Protein AF-W4L9F2-F1 (afdb_monomer)

Secondary structure (DSSP, 8-state):
--GGG--EEEEEEEEEEETTTTEEEEEEEEEEEETTEEEEEEEEEEEEE---HHHHHHHHHHTT--EEEEEETTBSS----TTSPEEEEEE-

Structure (mmCIF, N/CA/C/O backbone):
data_AF-W4L9F2-F1
#
_entry.id   AF-W4L9F2-F1
#
loop_
_atom_site.group_PDB
_atom_site.id
_atom_site.type_symbol
_atom_site.label_atom_id
_atom_site.label_alt_id
_atom_site.label_comp_id
_atom_site.label_asym_id
_atom_site.label_entity_id
_atom_site.label_seq_id
_atom_site.pdbx_PDB_ins_code
_atom_site.Cartn_x
_atom_site.Cartn_y
_atom_site.Cartn_z
_atom_site.occupancy
_atom_site.B_iso_or_equiv
_atom_site.auth_seq_id
_atom_site.auth_comp_id
_atom_site.auth_asym_id
_atom_site.auth_atom_id
_atom_site.pdbx_PDB_model_num
ATOM 1 N N . MET A 1 1 ? -17.432 9.057 8.429 1.00 53.25 1 MET A N 1
ATOM 2 C CA . MET A 1 1 ? -17.710 9.699 9.726 1.00 53.25 1 MET A CA 1
ATOM 3 C C . MET A 1 1 ? -16.826 10.926 9.839 1.00 53.25 1 MET A C 1
ATOM 5 O O . MET A 1 1 ? -15.683 10.835 9.403 1.00 53.25 1 MET A O 1
ATOM 9 N N . ARG A 1 2 ? -17.356 12.082 10.248 1.00 52.53 2 ARG A N 1
ATOM 10 C CA . ARG A 1 2 ? -16.598 13.348 10.243 1.00 52.53 2 ARG A CA 1
ATOM 11 C C . ARG A 1 2 ? -16.163 13.654 11.678 1.00 52.53 2 ARG A C 1
ATOM 13 O O . ARG A 1 2 ? -17.004 13.518 12.548 1.00 52.53 2 ARG A O 1
ATOM 20 N N . PRO A 1 3 ? -14.944 14.161 11.932 1.00 57.50 3 PRO A N 1
ATOM 21 C CA . PRO A 1 3 ? -14.447 14.452 13.289 1.00 57.50 3 PRO A CA 1
ATOM 22 C C . PRO A 1 3 ? -15.337 15.348 14.177 1.00 57.50 3 PRO A C 1
ATOM 24 O O . PRO A 1 3 ? -15.088 15.474 15.369 1.00 57.50 3 PRO A O 1
ATOM 27 N N . SER A 1 4 ? -16.357 15.996 13.613 1.00 69.62 4 SER A N 1
ATOM 28 C CA . SER A 1 4 ? -17.290 16.889 14.300 1.00 69.62 4 SER A CA 1
ATOM 29 C C . SER A 1 4 ? -18.427 16.191 15.061 1.00 69.62 4 SER A C 1
ATOM 31 O O . SER A 1 4 ? -19.163 16.877 15.759 1.00 69.62 4 SER A O 1
ATOM 33 N N . ASP A 1 5 ? -18.629 14.878 14.903 1.00 80.88 5 ASP A N 1
ATOM 34 C CA . ASP A 1 5 ? -19.751 14.138 15.513 1.00 80.88 5 ASP A CA 1
ATOM 35 C C . ASP A 1 5 ? -19.428 13.509 16.884 1.00 80.88 5 ASP A C 1
ATOM 37 O O . ASP A 1 5 ? -20.265 12.819 17.460 1.00 80.88 5 ASP A O 1
ATOM 41 N N . GLY A 1 6 ? -18.237 13.771 17.435 1.00 81.88 6 GLY A N 1
ATOM 42 C CA . GLY A 1 6 ? -17.842 13.294 18.766 1.00 81.88 6 GLY A CA 1
ATOM 43 C C . GLY A 1 6 ? -17.507 11.802 18.828 1.00 81.88 6 GLY A C 1
ATOM 44 O O . GLY A 1 6 ? -17.303 11.266 19.917 1.00 81.88 6 GLY A O 1
ATOM 45 N N . ALA A 1 7 ? -17.429 11.122 17.685 1.00 88.19 7 ALA A N 1
ATOM 46 C CA . ALA A 1 7 ? -17.081 9.715 17.649 1.00 88.19 7 ALA A CA 1
ATOM 47 C C . ALA A 1 7 ? -15.574 9.463 17.692 1.00 88.19 7 ALA A C 1
ATOM 49 O O . ALA A 1 7 ? -14.775 10.182 17.091 1.00 88.19 7 ALA A O 1
ATOM 50 N N . ALA A 1 8 ? -15.198 8.375 18.359 1.00 92.19 8 ALA A N 1
ATOM 51 C CA . ALA A 1 8 ? -13.8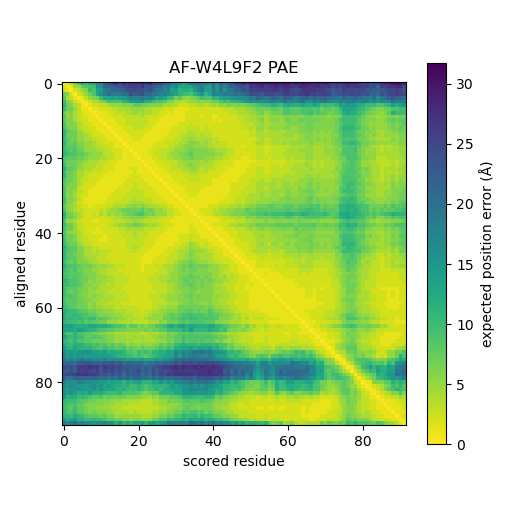41 7.854 18.377 1.00 92.19 8 ALA A CA 1
ATOM 52 C C . ALA A 1 8 ? -13.736 6.639 17.451 1.00 92.19 8 ALA A C 1
ATOM 54 O O . ALA A 1 8 ? -14.637 5.803 17.412 1.00 92.19 8 ALA A O 1
ATOM 55 N N . ILE A 1 9 ? -12.627 6.517 16.722 1.00 93.25 9 ILE A N 1
ATOM 56 C CA . ILE A 1 9 ? -12.328 5.328 15.918 1.00 93.25 9 ILE A CA 1
ATOM 57 C C . ILE A 1 9 ? -11.085 4.659 16.499 1.00 93.25 9 ILE A C 1
ATOM 59 O O . ILE A 1 9 ? -10.016 5.265 16.532 1.00 93.25 9 ILE A O 1
ATOM 63 N N . LEU A 1 10 ? -11.224 3.409 16.934 1.00 95.38 10 LEU A N 1
ATOM 64 C CA . LEU A 1 10 ? -10.117 2.544 17.318 1.00 95.38 10 LEU A CA 1
ATOM 65 C C . LEU A 1 10 ? -9.720 1.678 16.121 1.00 95.38 10 LEU A C 1
ATOM 67 O O . LEU A 1 10 ? -10.570 1.068 15.471 1.00 95.38 10 LEU A O 1
ATOM 71 N N . ILE A 1 11 ? -8.423 1.630 15.827 1.00 96.88 11 ILE A N 1
ATOM 72 C CA . ILE A 1 11 ? -7.873 0.836 14.728 1.00 96.88 11 ILE A CA 1
ATOM 73 C C . ILE A 1 11 ? -6.921 -0.194 15.319 1.00 96.88 11 ILE A C 1
ATOM 75 O O . ILE A 1 11 ? -5.926 0.159 15.947 1.00 96.88 11 ILE A O 1
ATOM 79 N N . HIS A 1 12 ? -7.217 -1.469 15.088 1.00 97.62 12 HIS A N 1
ATOM 80 C CA . HIS A 1 12 ? -6.265 -2.552 15.303 1.00 97.62 12 HIS A CA 1
ATOM 81 C C . HIS A 1 12 ? -5.693 -2.986 13.964 1.00 97.62 12 HIS A C 1
ATOM 83 O O . HIS A 1 12 ? -6.453 -3.237 13.029 1.00 97.62 12 HIS A O 1
ATOM 89 N N . GLU A 1 13 ? -4.377 -3.141 13.899 1.00 97.44 13 GLU A N 1
ATOM 90 C CA . GLU A 1 13 ? -3.677 -3.665 12.733 1.00 97.44 13 GLU A CA 1
ATOM 91 C C . GLU A 1 13 ? -2.884 -4.918 13.117 1.00 97.44 13 GLU A C 1
ATOM 93 O O . GLU A 1 13 ? -2.209 -4.956 14.145 1.00 97.44 13 GLU A O 1
ATOM 98 N N . ALA A 1 14 ? -2.967 -5.946 12.277 1.00 97.75 14 ALA A N 1
ATOM 99 C CA . ALA A 1 14 ? -2.094 -7.107 12.317 1.00 97.75 14 ALA A CA 1
ATOM 100 C C . ALA A 1 14 ? -1.494 -7.334 10.928 1.00 97.75 14 ALA A C 1
ATOM 102 O O . ALA A 1 14 ? -2.221 -7.572 9.958 1.00 97.75 14 ALA A O 1
ATOM 103 N N . THR A 1 15 ? -0.167 -7.311 10.859 1.00 97.69 15 THR A N 1
ATOM 104 C CA . THR A 1 15 ? 0.576 -7.339 9.600 1.00 97.69 15 THR A CA 1
ATOM 105 C C . THR A 1 15 ? 1.527 -8.529 9.565 1.00 97.69 15 THR A C 1
ATOM 107 O O . THR A 1 15 ? 2.305 -8.750 10.490 1.00 97.69 15 THR A O 1
ATOM 110 N N . VAL A 1 16 ? 1.451 -9.310 8.486 1.00 97.88 16 VAL A N 1
ATOM 111 C CA . VAL A 1 16 ? 2.354 -10.430 8.196 1.00 97.88 16 VAL A CA 1
ATOM 112 C C . VAL A 1 16 ? 3.076 -10.131 6.891 1.00 97.88 16 VAL A C 1
ATOM 114 O O . VAL A 1 16 ? 2.429 -9.876 5.876 1.00 97.88 16 VAL A O 1
ATOM 117 N N . SER A 1 17 ? 4.405 -10.175 6.917 1.00 97.00 17 SER A N 1
ATOM 118 C CA . SER A 1 17 ? 5.244 -9.880 5.754 1.00 97.00 17 SER A CA 1
ATOM 119 C C . SER A 1 17 ? 6.015 -11.119 5.317 1.00 97.00 17 SER A C 1
ATOM 121 O O . SER A 1 17 ? 6.752 -11.696 6.116 1.00 97.00 17 SER A O 1
ATOM 123 N N . ASP A 1 18 ? 5.903 -11.471 4.041 1.00 97.06 18 ASP A N 1
ATOM 124 C CA . ASP A 1 18 ? 6.830 -12.364 3.357 1.00 97.06 18 ASP A CA 1
ATOM 125 C C . ASP A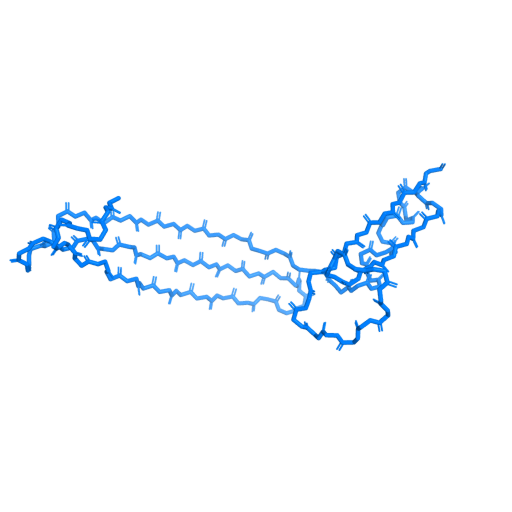 1 18 ? 7.845 -11.508 2.595 1.00 97.06 18 ASP A C 1
ATOM 127 O O . ASP A 1 18 ? 7.507 -10.805 1.641 1.00 97.06 18 ASP A O 1
ATOM 131 N N . ARG A 1 19 ? 9.096 -11.519 3.060 1.00 93.06 19 ARG A N 1
ATOM 132 C CA . ARG A 1 19 ? 10.169 -10.716 2.462 1.00 93.06 19 ARG A CA 1
ATOM 133 C C . ARG A 1 19 ? 10.754 -11.345 1.203 1.00 93.06 19 ARG A C 1
ATOM 135 O O . ARG A 1 19 ? 11.305 -10.604 0.400 1.00 93.06 19 ARG A O 1
ATOM 142 N N . ILE A 1 20 ? 10.658 -12.667 1.058 1.00 94.31 20 ILE A N 1
ATOM 143 C CA . ILE A 1 20 ? 11.167 -13.381 -0.118 1.00 94.31 20 ILE A CA 1
ATOM 144 C C . ILE A 1 20 ? 10.217 -13.125 -1.281 1.00 94.31 20 ILE A C 1
ATOM 146 O O . ILE A 1 20 ? 10.647 -12.717 -2.351 1.00 94.31 20 ILE A O 1
ATOM 150 N N . GLU A 1 21 ? 8.917 -13.269 -1.031 1.00 95.88 21 GLU A N 1
ATOM 151 C CA . GLU A 1 21 ? 7.881 -13.017 -2.032 1.00 95.88 21 GLU A CA 1
ATOM 152 C C . GLU A 1 21 ? 7.528 -11.533 -2.189 1.00 95.88 21 GLU A C 1
ATOM 154 O O . GLU A 1 21 ? 6.719 -11.191 -3.049 1.00 95.88 21 GLU A O 1
ATOM 159 N N . GLN A 1 22 ? 8.095 -10.653 -1.358 1.00 96.94 22 GLN A N 1
ATOM 160 C CA . GLN A 1 22 ? 7.801 -9.216 -1.302 1.00 96.94 22 GLN A CA 1
ATOM 161 C C . GLN A 1 22 ? 6.297 -8.905 -1.173 1.00 96.94 22 GLN A C 1
ATOM 163 O O . GLN A 1 22 ? 5.750 -8.023 -1.844 1.00 96.94 22 GLN A O 1
ATOM 168 N N . VAL A 1 23 ? 5.602 -9.656 -0.313 1.00 97.31 2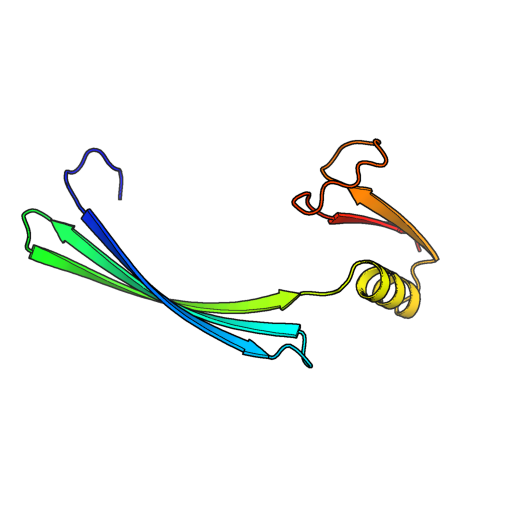3 VAL A N 1
ATOM 169 C CA . VAL A 1 23 ? 4.161 -9.515 -0.065 1.00 97.31 23 VAL A CA 1
ATOM 170 C C . VAL A 1 23 ? 3.883 -9.200 1.399 1.00 97.31 23 VAL A C 1
ATOM 172 O O . VAL A 1 23 ? 4.469 -9.774 2.313 1.00 97.31 23 VAL A O 1
ATOM 175 N N . GLN A 1 24 ? 2.922 -8.309 1.632 1.00 97.62 24 GLN A N 1
ATOM 176 C CA . GLN A 1 24 ? 2.376 -7.985 2.941 1.00 97.62 24 GLN A CA 1
AT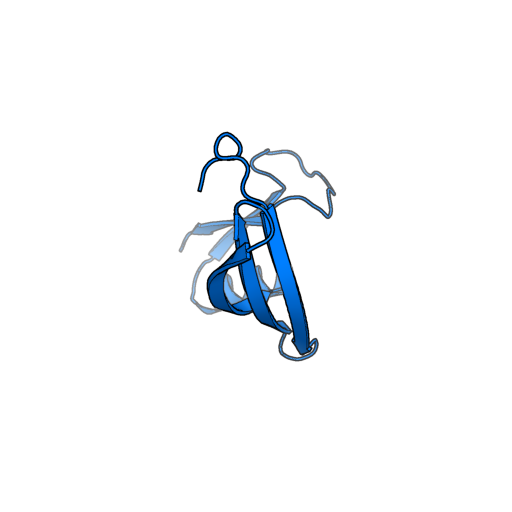OM 177 C C . GLN A 1 24 ? 0.889 -8.307 2.992 1.00 97.62 24 GLN A C 1
ATOM 179 O O . GLN A 1 24 ? 0.117 -7.866 2.141 1.00 97.62 24 GLN A O 1
ATOM 184 N N . HIS A 1 25 ? 0.480 -9.038 4.022 1.00 97.62 25 HIS A N 1
ATOM 185 C CA . HIS A 1 25 ? -0.913 -9.257 4.378 1.00 97.62 25 HIS A CA 1
ATOM 186 C C . HIS A 1 25 ? -1.242 -8.415 5.606 1.00 97.62 25 HIS A C 1
ATOM 188 O O . HIS A 1 25 ? -0.731 -8.673 6.694 1.00 97.62 25 HIS A O 1
ATOM 194 N N . ILE A 1 26 ? -2.108 -7.423 5.425 1.00 97.81 26 ILE A N 1
ATOM 195 C CA . ILE A 1 26 ? -2.489 -6.462 6.460 1.00 97.81 26 ILE A CA 1
ATOM 196 C C . ILE A 1 26 ? -3.958 -6.703 6.797 1.00 97.81 26 ILE A C 1
ATOM 198 O O . ILE A 1 26 ? -4.822 -6.663 5.918 1.00 97.81 26 ILE A O 1
ATOM 202 N N . ARG A 1 27 ? -4.253 -6.975 8.065 1.00 98.00 27 ARG A N 1
ATOM 203 C CA . ARG A 1 27 ? -5.614 -7.133 8.588 1.00 98.00 27 ARG A CA 1
ATOM 204 C C . ARG A 1 27 ? -5.903 -5.974 9.524 1.00 98.00 27 ARG A C 1
ATOM 206 O O . ARG A 1 27 ? -5.174 -5.773 10.487 1.00 98.00 27 ARG A O 1
ATOM 213 N N . MET A 1 28 ? -6.976 -5.245 9.255 1.00 98.00 28 MET A N 1
ATOM 214 C CA . MET A 1 28 ? -7.404 -4.106 10.053 1.00 98.00 28 MET A CA 1
ATOM 215 C C . MET A 1 28 ? -8.803 -4.330 10.607 1.00 98.00 28 MET A C 1
ATOM 217 O O . MET A 1 28 ? -9.693 -4.815 9.903 1.00 98.00 28 MET A O 1
ATOM 221 N N . ARG A 1 29 ? -8.998 -3.933 11.862 1.00 98.12 29 ARG A N 1
ATOM 222 C CA . ARG A 1 29 ? -10.305 -3.827 12.505 1.00 98.12 29 ARG A CA 1
ATOM 223 C C . ARG A 1 29 ? -10.515 -2.384 12.931 1.00 98.12 29 ARG A C 1
ATOM 225 O O . ARG A 1 29 ? -9.775 -1.882 13.771 1.00 98.12 29 ARG A O 1
ATOM 232 N N . TYR A 1 30 ? -11.519 -1.752 12.343 1.00 97.25 30 TYR A N 1
ATOM 233 C CA . TYR A 1 30 ? -11.967 -0.409 12.679 1.00 97.25 30 TYR A CA 1
ATOM 234 C C . TYR A 1 30 ? -13.187 -0.518 13.578 1.00 97.25 30 TYR A C 1
ATOM 236 O O . TYR A 1 30 ? -14.174 -1.146 13.200 1.00 97.25 30 TYR A O 1
ATOM 244 N N . GLU A 1 31 ? -13.131 0.098 14.744 1.00 97.50 31 GLU A N 1
ATOM 245 C CA . GLU A 1 31 ? -14.221 0.134 15.709 1.00 97.50 31 GLU A CA 1
ATOM 246 C C . GLU A 1 31 ? -14.605 1.583 15.963 1.00 97.50 31 GLU A C 1
ATOM 248 O O . GLU A 1 31 ? -13.764 2.399 16.323 1.00 97.50 31 GLU A O 1
ATOM 253 N N . VAL A 1 32 ? -15.871 1.912 15.737 1.00 95.44 32 VAL A N 1
ATOM 254 C CA . VAL A 1 32 ? -16.416 3.249 15.950 1.00 95.44 32 VAL A CA 1
ATOM 255 C C . VAL A 1 32 ? -17.157 3.265 17.273 1.00 95.44 32 VAL A C 1
ATOM 257 O O . VAL A 1 32 ? -18.090 2.485 17.470 1.00 95.44 32 VAL A O 1
ATOM 260 N N . PHE A 1 33 ? -16.785 4.197 18.138 1.00 95.00 33 PHE A N 1
ATOM 261 C CA . PHE A 1 33 ? -17.436 4.459 19.408 1.00 95.00 33 PHE A CA 1
ATOM 262 C C . PHE A 1 33 ? -18.133 5.820 19.380 1.00 95.00 33 PHE A C 1
ATOM 264 O O . PHE A 1 33 ? -17.533 6.813 18.974 1.00 95.00 33 PHE A O 1
ATOM 271 N N . GLN A 1 34 ? -19.377 5.877 19.847 1.00 93.38 34 GLN A N 1
ATOM 272 C CA . GLN A 1 34 ? -20.113 7.117 20.112 1.00 93.38 34 GLN A CA 1
ATOM 273 C C . GLN A 1 34 ? -20.547 7.106 21.572 1.00 93.38 34 GLN A C 1
ATOM 275 O O . GLN A 1 34 ? -21.076 6.101 22.037 1.00 93.38 34 GLN A O 1
ATOM 280 N N . GLU A 1 35 ? -20.272 8.186 22.306 1.00 91.56 35 GLU A N 1
ATOM 281 C CA . GLU A 1 35 ? -20.612 8.292 23.738 1.00 91.56 35 GLU A CA 1
ATOM 282 C C . GLU A 1 35 ? -20.100 7.098 24.582 1.00 91.56 35 GLU A C 1
ATOM 284 O O . GLU A 1 35 ? -20.722 6.672 25.550 1.00 91.56 35 GLU A O 1
ATOM 289 N N . GLY A 1 36 ? -18.952 6.522 24.201 1.00 90.31 36 GLY A N 1
ATOM 290 C CA . GLY A 1 36 ? -18.354 5.355 24.866 1.00 90.31 36 GLY A CA 1
ATOM 291 C C . GLY A 1 36 ? -18.946 3.996 24.466 1.00 90.31 36 GLY A C 1
ATOM 292 O O . GLY A 1 36 ? -18.438 2.966 24.906 1.00 90.31 36 GLY A O 1
ATOM 293 N N . LEU A 1 37 ? -19.965 3.964 23.604 1.00 95.00 37 LEU A N 1
ATOM 294 C CA . LEU A 1 37 ? -20.597 2.740 23.107 1.00 95.00 37 LEU A CA 1
ATOM 295 C C . LEU A 1 37 ? -20.062 2.361 21.727 1.00 95.00 37 LEU A C 1
ATOM 297 O O . LEU A 1 37 ? -19.976 3.206 20.838 1.00 95.00 37 LEU A O 1
ATOM 301 N N . LEU A 1 38 ? -19.741 1.080 21.529 1.00 95.62 38 LEU A N 1
ATOM 302 C CA . LEU A 1 38 ? -19.360 0.544 20.222 1.00 95.62 38 LEU A CA 1
ATOM 303 C C . LEU A 1 38 ? -20.589 0.508 19.305 1.00 95.62 38 LEU A C 1
ATOM 305 O O . LEU A 1 38 ? -21.514 -0.267 19.540 1.00 95.62 38 LEU A O 1
ATOM 309 N N . VAL A 1 39 ? -20.580 1.316 18.246 1.00 96.38 39 VAL A N 1
ATOM 310 C CA . VAL A 1 39 ? -21.700 1.420 17.293 1.00 96.38 39 VAL A CA 1
ATOM 311 C C . VAL A 1 39 ? -21.420 0.735 15.959 1.00 96.38 39 VAL A C 1
ATOM 313 O O . VAL A 1 39 ? -22.352 0.398 15.232 1.00 96.38 39 VAL A O 1
ATOM 316 N N . GLN A 1 40 ? -20.148 0.518 15.611 1.00 96.50 40 GLN A N 1
ATOM 317 C CA . GLN A 1 40 ? -19.785 -0.129 14.354 1.00 96.50 40 GLN A CA 1
ATOM 318 C C . GLN A 1 40 ? -18.431 -0.829 14.439 1.00 96.50 40 GLN A C 1
ATOM 320 O O . GLN A 1 40 ? -17.477 -0.282 14.983 1.00 96.50 40 GLN A O 1
ATOM 325 N N . THR A 1 41 ? -18.328 -1.990 13.792 1.00 97.44 41 THR A N 1
ATOM 326 C CA . THR A 1 41 ? -17.057 -2.665 13.515 1.00 97.44 41 THR A CA 1
ATOM 327 C C . THR A 1 41 ? -16.931 -2.921 12.016 1.00 97.44 41 THR A C 1
ATOM 329 O O . THR A 1 41 ? -17.864 -3.420 11.387 1.00 97.44 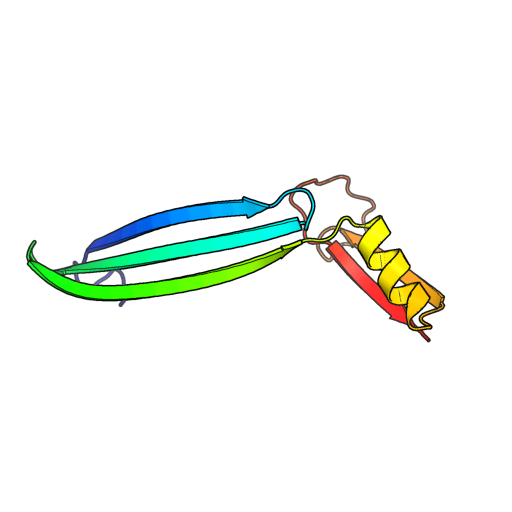41 THR A O 1
ATOM 332 N N . GLN A 1 42 ? -15.777 -2.603 11.433 1.00 97.69 42 GLN A N 1
ATOM 333 C CA . GLN A 1 42 ? -15.427 -2.956 10.058 1.00 97.69 42 GLN A CA 1
ATOM 334 C C . GLN A 1 42 ? -14.117 -3.736 10.039 1.00 97.69 42 GLN A C 1
ATOM 336 O O . GLN A 1 42 ? -13.119 -3.313 10.619 1.00 97.69 42 GLN A O 1
ATOM 341 N N . LEU A 1 43 ? -14.111 -4.864 9.332 1.00 97.69 43 LEU A N 1
ATOM 342 C CA . LEU A 1 43 ? -12.902 -5.632 9.058 1.00 97.69 43 LEU A CA 1
ATOM 343 C C . LEU A 1 43 ? -12.452 -5.361 7.628 1.00 97.69 43 LEU A C 1
ATOM 345 O O . LEU A 1 43 ? -13.245 -5.451 6.692 1.00 97.69 43 LEU A O 1
ATOM 349 N N . ARG A 1 44 ? -11.167 -5.061 7.454 1.00 97.19 44 ARG A N 1
ATOM 350 C CA . ARG A 1 44 ? -10.562 -4.841 6.142 1.00 97.19 44 ARG A CA 1
ATOM 351 C C . ARG A 1 44 ? -9.284 -5.650 6.032 1.00 97.19 44 ARG A C 1
ATOM 353 O O . ARG A 1 44 ? -8.449 -5.622 6.927 1.00 97.19 44 ARG A O 1
ATOM 360 N N . THR A 1 45 ? -9.130 -6.371 4.930 1.00 96.19 45 THR A N 1
ATOM 361 C CA . THR A 1 45 ? -7.883 -7.071 4.613 1.00 96.19 45 THR A CA 1
ATOM 362 C C . THR A 1 45 ? -7.281 -6.458 3.362 1.00 96.19 45 THR A C 1
ATOM 364 O O . THR A 1 45 ? -7.985 -6.251 2.376 1.00 96.19 45 THR A O 1
ATOM 367 N N . HIS A 1 46 ? -5.982 -6.188 3.401 1.00 95.75 46 HIS A N 1
ATOM 368 C CA . HIS A 1 46 ? -5.196 -5.738 2.263 1.00 95.75 46 HIS A CA 1
ATOM 369 C C . HIS A 1 46 ? -4.067 -6.710 1.980 1.00 95.75 46 HIS A C 1
ATOM 371 O O . HIS A 1 46 ? -3.481 -7.293 2.894 1.00 95.75 46 HIS A O 1
ATOM 377 N N . ARG A 1 47 ? -3.744 -6.837 0.694 1.00 96.25 47 ARG A N 1
ATOM 378 C CA . ARG A 1 47 ? -2.512 -7.463 0.240 1.00 96.25 47 ARG A CA 1
ATOM 379 C C . ARG A 1 47 ? -1.709 -6.434 -0.540 1.00 96.25 47 ARG A C 1
ATOM 381 O O . ARG A 1 47 ? -2.194 -5.937 -1.552 1.00 96.25 47 ARG A O 1
ATOM 388 N N . LEU A 1 48 ? -0.510 -6.131 -0.068 1.00 95.75 48 LEU A N 1
ATOM 389 C CA . LEU A 1 48 ? 0.452 -5.278 -0.755 1.00 95.75 48 LEU A CA 1
ATOM 390 C C . LEU A 1 48 ? 1.530 -6.173 -1.362 1.00 95.75 48 LEU A C 1
ATOM 392 O O . LEU A 1 48 ? 2.024 -7.064 -0.681 1.00 95.75 48 LEU A O 1
ATOM 396 N N . ARG A 1 49 ? 1.892 -5.951 -2.624 1.00 95.69 49 ARG A N 1
ATOM 397 C CA . ARG A 1 49 ? 3.135 -6.474 -3.199 1.00 95.69 49 ARG A CA 1
ATOM 398 C C . ARG A 1 49 ? 4.004 -5.274 -3.533 1.00 95.69 49 ARG A C 1
ATOM 400 O O . ARG A 1 49 ? 3.509 -4.346 -4.169 1.00 95.69 49 ARG A O 1
ATOM 407 N N . TRP A 1 50 ? 5.244 -5.278 -3.070 1.00 93.25 50 TRP A N 1
ATOM 408 C CA . TRP A 1 50 ? 6.211 -4.242 -3.415 1.00 93.25 50 TRP A CA 1
ATOM 409 C C . TRP A 1 50 ? 7.270 -4.825 -4.343 1.00 93.25 50 TRP A C 1
ATOM 411 O O . TRP A 1 50 ? 7.493 -6.029 -4.361 1.00 93.25 50 TRP A O 1
ATOM 421 N N . TYR A 1 51 ? 7.912 -3.954 -5.109 1.00 93.19 51 TYR A N 1
ATOM 422 C CA . TYR A 1 51 ? 9.008 -4.313 -5.998 1.00 93.19 51 TYR A CA 1
ATOM 423 C C . TYR A 1 51 ? 10.161 -3.357 -5.751 1.00 93.19 51 TYR A C 1
ATOM 425 O O . TYR A 1 51 ? 9.950 -2.175 -5.461 1.00 93.19 51 TYR A O 1
ATOM 433 N N . HIS A 1 52 ? 11.390 -3.845 -5.881 1.00 90.50 52 HIS A N 1
ATOM 434 C CA . HIS A 1 52 ? 12.534 -2.942 -5.889 1.00 90.50 52 HIS A CA 1
ATOM 435 C C . HIS A 1 52 ? 12.579 -2.153 -7.203 1.00 90.50 52 HIS A C 1
ATOM 437 O O . HIS A 1 52 ? 12.139 -2.627 -8.247 1.00 90.50 52 HIS A O 1
ATOM 443 N N . LYS A 1 53 ? 13.157 -0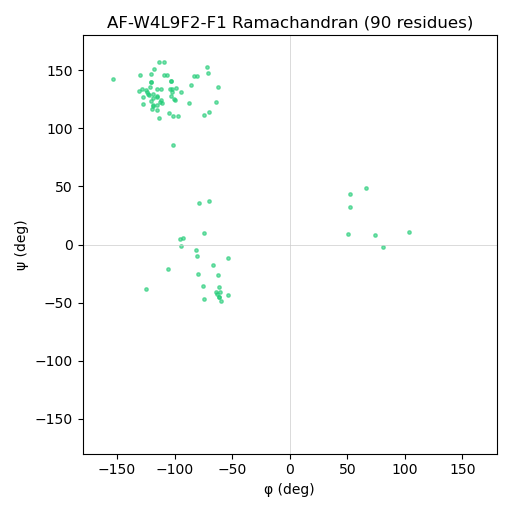.947 -7.180 1.00 89.81 53 LYS A N 1
ATOM 444 C CA . LYS A 1 53 ? 13.165 -0.047 -8.347 1.00 89.81 53 LYS A CA 1
ATOM 445 C C . LYS A 1 53 ? 13.711 -0.690 -9.633 1.00 89.81 53 LYS A C 1
ATOM 447 O O . LYS A 1 53 ? 13.126 -0.540 -10.698 1.00 89.81 53 LYS A O 1
ATOM 452 N N . HIS A 1 54 ? 14.807 -1.441 -9.526 1.00 91.94 54 HIS A N 1
ATOM 453 C CA . HIS A 1 54 ? 15.426 -2.107 -10.675 1.00 91.94 54 HIS A CA 1
ATOM 454 C C . HIS A 1 54 ? 14.636 -3.335 -11.121 1.00 91.94 54 HIS A C 1
ATOM 456 O O . HIS A 1 54 ? 14.531 -3.597 -12.310 1.00 91.94 54 HIS A O 1
ATOM 462 N N . GLU A 1 55 ? 14.048 -4.061 -10.174 1.00 94.88 55 GLU A N 1
ATOM 463 C CA . GLU A 1 55 ? 13.175 -5.194 -10.466 1.00 94.88 55 GLU A CA 1
ATOM 464 C C . GLU A 1 55 ? 11.953 -4.752 -11.272 1.00 94.88 55 GLU A C 1
ATOM 466 O O . GLU A 1 55 ? 11.631 -5.355 -12.292 1.00 94.88 55 GLU A O 1
ATOM 471 N N . PHE A 1 56 ? 11.323 -3.647 -10.870 1.00 95.19 56 PHE A N 1
ATOM 472 C CA . PHE A 1 56 ? 10.182 -3.100 -11.592 1.00 95.19 56 PHE A CA 1
ATOM 473 C C . PHE A 1 56 ? 10.553 -2.634 -13.007 1.00 95.19 56 PHE A C 1
ATOM 475 O O . PHE A 1 56 ? 9.828 -2.938 -13.953 1.00 95.19 56 PHE A O 1
ATOM 482 N N . ALA A 1 57 ? 11.712 -1.983 -13.178 1.00 95.12 57 ALA A N 1
ATOM 483 C CA . ALA A 1 57 ? 12.230 -1.625 -14.501 1.00 95.12 57 ALA A CA 1
ATOM 484 C C . ALA A 1 57 ? 12.448 -2.862 -15.393 1.00 95.12 57 ALA A C 1
ATOM 486 O O . ALA A 1 57 ? 11.942 -2.903 -16.513 1.00 95.12 57 ALA A O 1
ATOM 487 N N . MET A 1 58 ? 13.107 -3.906 -14.875 1.00 96.06 58 MET A N 1
ATOM 488 C CA . MET A 1 58 ? 13.337 -5.154 -15.616 1.00 96.06 58 MET A CA 1
ATOM 489 C C . MET A 1 58 ? 12.028 -5.852 -16.002 1.00 96.06 58 MET A C 1
ATOM 491 O O . MET A 1 58 ? 11.929 -6.421 -17.087 1.00 96.06 58 MET A O 1
ATOM 495 N N . MET A 1 59 ? 10.999 -5.806 -15.149 1.00 96.50 59 MET A N 1
ATOM 496 C CA . MET A 1 59 ? 9.684 -6.350 -15.500 1.00 96.50 59 MET A CA 1
ATOM 497 C C . MET A 1 59 ? 9.057 -5.602 -16.683 1.00 96.50 59 MET A C 1
ATOM 499 O O . MET A 1 59 ? 8.530 -6.251 -17.587 1.00 96.50 59 MET A O 1
ATOM 503 N N . LEU A 1 60 ? 9.142 -4.268 -16.718 1.00 97.00 60 LEU A N 1
ATOM 504 C CA . LEU A 1 60 ? 8.662 -3.468 -17.852 1.00 97.00 60 LEU A CA 1
ATOM 505 C C . LEU A 1 60 ? 9.424 -3.817 -19.140 1.00 97.00 60 LEU A C 1
ATOM 507 O O . LEU A 1 60 ? 8.812 -4.064 -20.181 1.00 97.00 60 LEU A O 1
ATOM 511 N N . GLU A 1 61 ? 10.749 -3.919 -19.065 1.00 96.44 61 GLU A N 1
ATOM 512 C CA . GLU A 1 61 ? 11.581 -4.333 -20.199 1.00 96.44 61 GLU A CA 1
ATOM 513 C C . GLU A 1 61 ? 11.217 -5.742 -20.691 1.00 96.44 61 GLU A C 1
ATOM 515 O O . GLU A 1 61 ? 11.078 -5.972 -21.895 1.00 96.44 61 GLU A O 1
ATOM 520 N N . SER A 1 62 ? 10.961 -6.677 -19.768 1.00 97.31 62 SER A N 1
ATOM 521 C CA . SER A 1 62 ? 10.624 -8.071 -20.091 1.00 97.31 62 SER A CA 1
ATOM 522 C C . SER A 1 62 ? 9.328 -8.224 -20.895 1.00 97.31 62 SER A C 1
ATOM 524 O O . SER A 1 62 ? 9.189 -9.175 -21.665 1.00 97.31 62 SER A O 1
ATOM 526 N N . VAL A 1 63 ? 8.393 -7.274 -20.765 1.00 97.31 63 VAL A N 1
ATOM 527 C CA . VAL A 1 63 ? 7.130 -7.250 -21.527 1.00 97.31 63 VAL A CA 1
ATOM 528 C C . VAL A 1 63 ? 7.202 -6.369 -22.784 1.00 97.31 63 VAL A C 1
ATOM 530 O O . VAL A 1 63 ? 6.212 -6.221 -23.511 1.00 97.31 63 VAL A O 1
ATOM 533 N N . GLY A 1 64 ? 8.387 -5.831 -23.093 1.00 96.94 64 GLY A N 1
ATOM 534 C CA . GLY A 1 64 ? 8.707 -5.187 -24.364 1.00 96.94 64 GLY A CA 1
ATOM 535 C C . GLY A 1 64 ? 8.758 -3.661 -24.349 1.00 96.94 64 GLY A C 1
ATOM 536 O O . GLY A 1 64 ? 8.812 -3.081 -25.431 1.00 96.94 64 GLY A O 1
ATOM 537 N N . PHE A 1 65 ? 8.737 -3.008 -23.183 1.00 97.94 65 PHE A N 1
ATOM 538 C CA . PHE A 1 65 ? 9.117 -1.594 -23.094 1.00 97.94 65 PHE A CA 1
ATOM 539 C C . PHE A 1 65 ? 10.633 -1.444 -23.297 1.00 97.94 65 PHE A C 1
ATOM 541 O O . PHE A 1 65 ? 11.395 -2.345 -22.959 1.00 97.94 65 PHE A O 1
ATOM 548 N N . ARG A 1 66 ? 11.081 -0.330 -23.883 1.00 93.00 66 ARG A N 1
ATOM 549 C CA . ARG A 1 66 ? 12.502 -0.114 -24.231 1.00 93.00 66 ARG A CA 1
ATOM 550 C C . ARG A 1 66 ? 13.085 1.157 -23.632 1.00 93.00 66 ARG A C 1
ATOM 552 O O . ARG A 1 66 ? 14.231 1.159 -23.205 1.00 93.00 66 ARG A O 1
ATOM 559 N N . GLU A 1 67 ? 12.299 2.226 -23.598 1.00 93.81 67 GLU A N 1
ATOM 560 C CA . GLU A 1 67 ? 12.679 3.491 -22.967 1.00 93.81 67 GLU A CA 1
ATOM 561 C C . GLU A 1 67 ? 11.994 3.564 -21.603 1.00 93.81 67 GLU A C 1
ATOM 563 O O . GLU A 1 67 ? 10.871 4.061 -21.510 1.00 93.81 67 GLU A O 1
ATOM 568 N N . VAL A 1 68 ? 12.622 2.990 -20.572 1.00 94.69 68 VAL A N 1
ATOM 569 C CA . VAL A 1 68 ? 12.115 3.014 -19.191 1.00 94.69 68 VAL A CA 1
ATOM 570 C C . VAL A 1 68 ? 12.871 4.074 -18.396 1.00 94.69 68 VAL A C 1
ATOM 572 O O . VAL A 1 68 ? 14.050 3.919 -18.083 1.00 94.69 68 VAL A O 1
ATOM 575 N N . GLU A 1 69 ? 12.174 5.149 -18.047 1.00 92.19 69 GLU A N 1
ATOM 576 C CA . GLU A 1 69 ? 12.672 6.231 -17.202 1.00 92.19 69 GLU A CA 1
ATOM 577 C C . GLU A 1 69 ? 12.024 6.152 -15.816 1.00 92.19 69 GLU A C 1
ATOM 579 O O . GLU A 1 69 ? 10.859 5.771 -15.672 1.00 92.19 69 GLU A O 1
ATOM 584 N N . MET A 1 70 ? 12.781 6.516 -14.780 1.00 89.88 70 MET A N 1
ATOM 585 C CA . MET A 1 70 ? 12.309 6.530 -13.396 1.00 89.88 70 MET A CA 1
ATOM 586 C C . MET A 1 70 ? 12.575 7.897 -12.769 1.00 89.88 70 MET A C 1
ATOM 588 O O . MET A 1 70 ? 13.714 8.363 -12.752 1.00 89.88 70 MET A O 1
ATOM 592 N N . GLN A 1 71 ? 11.533 8.497 -12.201 1.00 87.19 71 GLN A N 1
ATOM 593 C CA . GLN A 1 71 ? 11.591 9.756 -11.464 1.00 87.19 71 GLN A CA 1
ATOM 594 C C . GLN A 1 71 ? 11.271 9.546 -9.981 1.00 87.19 71 GLN A C 1
ATOM 596 O O . GLN A 1 71 ? 10.612 8.576 -9.595 1.00 87.19 71 GLN A O 1
ATOM 601 N N . CYS A 1 72 ? 11.738 10.481 -9.154 1.00 86.06 72 CYS A N 1
ATOM 602 C CA . CYS A 1 72 ? 11.558 10.482 -7.708 1.00 86.06 72 CYS A CA 1
ATOM 603 C C . CYS A 1 72 ? 10.663 11.669 -7.308 1.00 86.06 72 CYS A C 1
ATOM 605 O O . CYS A 1 72 ? 11.068 12.829 -7.403 1.00 86.06 72 CYS A O 1
ATOM 607 N N . GLY A 1 73 ? 9.425 11.392 -6.887 1.00 78.69 73 GLY A N 1
ATOM 608 C CA . GLY A 1 73 ? 8.526 12.395 -6.301 1.00 78.69 73 GLY A CA 1
ATOM 609 C C . GLY A 1 73 ? 8.038 13.514 -7.234 1.00 78.69 73 GLY A C 1
ATOM 610 O O . GLY A 1 73 ? 8.114 14.673 -6.848 1.00 78.69 73 GLY A O 1
ATOM 611 N N . TYR A 1 74 ? 7.537 13.196 -8.436 1.00 76.88 74 TYR A N 1
ATOM 612 C CA . TYR A 1 74 ? 7.000 14.127 -9.466 1.00 76.88 74 TYR A CA 1
ATOM 613 C C . TYR A 1 74 ? 7.902 15.318 -9.839 1.00 76.88 74 TYR A C 1
ATOM 615 O O . TYR A 1 74 ? 7.476 16.230 -10.547 1.00 76.8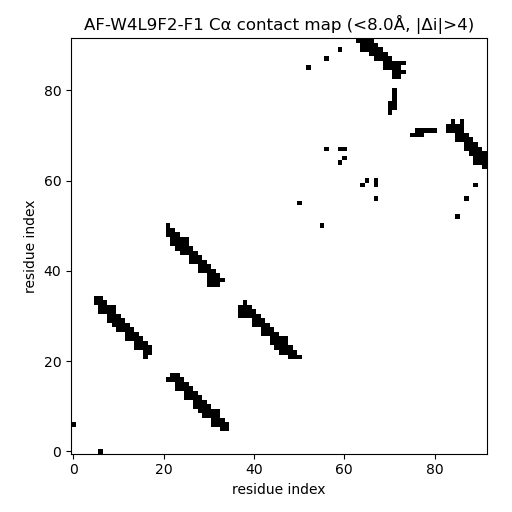8 74 TYR A O 1
ATOM 623 N N . THR A 1 75 ? 9.148 15.327 -9.373 1.00 67.94 75 THR A N 1
ATOM 624 C CA . THR A 1 75 ? 10.138 16.346 -9.700 1.00 67.94 75 THR A CA 1
ATOM 625 C C . THR A 1 75 ? 11.197 15.745 -10.605 1.00 67.94 75 THR A C 1
ATOM 627 O O . THR A 1 75 ? 11.594 14.595 -10.438 1.00 67.94 75 THR A O 1
ATOM 630 N N . ASP A 1 76 ? 11.708 16.564 -11.518 1.00 57.09 76 ASP A N 1
ATOM 631 C CA . ASP A 1 76 ? 12.801 16.211 -12.433 1.00 57.09 76 ASP A CA 1
ATOM 632 C C . ASP A 1 76 ? 14.177 16.181 -11.730 1.00 57.09 76 ASP A C 1
ATOM 634 O O . ASP A 1 76 ? 15.235 16.135 -12.355 1.00 57.09 76 ASP A O 1
ATOM 638 N N . SER A 1 77 ? 14.180 16.263 -10.395 1.00 54.00 77 SER A N 1
ATOM 639 C CA . SER A 1 77 ? 15.394 16.251 -9.592 1.00 54.00 77 SER A CA 1
ATOM 640 C C . SER A 1 77 ? 15.818 14.815 -9.296 1.00 54.00 77 SER A C 1
ATOM 642 O O . SER A 1 77 ? 15.008 13.965 -8.928 1.00 54.00 77 SER A O 1
ATOM 644 N N . SER A 1 78 ? 17.119 14.548 -9.401 1.00 54.97 78 SER A N 1
ATOM 645 C CA . SER A 1 78 ? 17.770 13.285 -9.029 1.00 54.97 78 SER A CA 1
ATOM 646 C C . SER A 1 78 ? 17.807 13.060 -7.507 1.00 54.97 78 SER A C 1
ATOM 648 O O . SER A 1 78 ? 18.793 12.575 -6.952 1.00 54.97 78 SER A O 1
ATOM 650 N N . GLY A 1 79 ? 16.741 13.454 -6.808 1.00 56.53 79 GLY A N 1
ATOM 651 C CA . GLY A 1 79 ? 16.641 13.416 -5.362 1.00 56.53 79 GLY A CA 1
ATOM 652 C C . GLY A 1 79 ? 16.704 11.989 -4.830 1.00 56.53 79 GLY A C 1
ATOM 653 O O . GLY A 1 79 ? 15.874 11.142 -5.146 1.00 56.53 79 GLY A O 1
ATOM 654 N N . THR A 1 80 ? 17.667 11.741 -3.949 1.00 64.38 80 THR A N 1
ATOM 655 C CA . THR A 1 80 ? 17.852 10.506 -3.175 1.00 64.38 80 THR A CA 1
A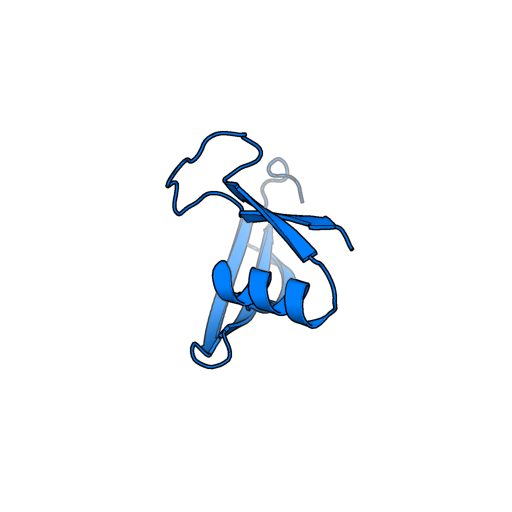TOM 656 C C . THR A 1 80 ? 16.900 10.434 -1.976 1.00 64.38 80 THR A C 1
ATOM 658 O O . THR A 1 80 ? 17.291 9.964 -0.913 1.00 64.38 80 THR A O 1
ATOM 661 N N . ASN A 1 81 ? 15.667 10.939 -2.096 1.00 72.38 81 ASN A N 1
ATOM 662 C CA . ASN A 1 81 ? 14.703 10.851 -1.002 1.00 72.38 81 ASN A CA 1
ATOM 663 C C . ASN A 1 81 ? 14.183 9.404 -0.903 1.00 72.38 81 ASN A C 1
ATOM 665 O O . ASN A 1 81 ? 13.467 8.972 -1.806 1.00 72.38 81 ASN A O 1
ATOM 669 N N . PRO A 1 82 ? 14.518 8.647 0.158 1.00 70.19 82 PRO A N 1
ATOM 670 C CA . PRO A 1 82 ? 14.056 7.269 0.303 1.00 70.19 82 PRO A CA 1
ATOM 671 C C . PRO A 1 82 ? 12.536 7.159 0.507 1.00 70.19 82 PRO A C 1
ATOM 673 O O . PRO A 1 82 ? 11.984 6.089 0.280 1.00 70.19 82 PRO A O 1
ATOM 676 N N . GLU A 1 83 ? 11.870 8.251 0.894 1.00 76.88 83 GLU A N 1
ATOM 677 C CA . GLU A 1 83 ? 10.423 8.311 1.147 1.00 76.88 83 GLU A CA 1
ATOM 678 C C . GLU A 1 83 ? 9.612 8.781 -0.070 1.00 76.88 83 GLU A C 1
ATOM 680 O O . GLU A 1 83 ? 8.391 8.910 -0.001 1.00 76.88 83 GLU A O 1
ATOM 685 N N . ALA A 1 84 ? 10.269 9.108 -1.183 1.00 81.06 84 ALA A N 1
ATOM 686 C CA . ALA A 1 84 ? 9.575 9.609 -2.359 1.00 81.06 84 ALA A CA 1
ATOM 687 C C . ALA A 1 84 ? 8.959 8.475 -3.189 1.00 81.06 84 ALA A C 1
ATOM 689 O O . ALA A 1 84 ? 9.527 7.392 -3.344 1.00 81.06 84 ALA A O 1
ATOM 690 N N . GLU A 1 85 ? 7.795 8.760 -3.771 1.00 85.88 85 GLU A N 1
ATOM 691 C CA . GLU A 1 85 ? 7.147 7.863 -4.724 1.00 85.88 85 GLU A CA 1
ATOM 692 C C . GLU A 1 85 ? 8.025 7.669 -5.968 1.00 85.88 85 GLU A C 1
ATOM 694 O O . GLU A 1 85 ? 8.562 8.631 -6.530 1.00 85.88 85 GLU A O 1
ATOM 699 N N . LEU A 1 86 ? 8.141 6.416 -6.413 1.00 88.62 86 LEU A N 1
ATOM 700 C CA . LEU A 1 86 ? 8.818 6.063 -7.657 1.00 88.62 86 LEU A CA 1
ATOM 701 C C . LEU A 1 86 ? 7.824 6.130 -8.814 1.00 88.62 86 LEU A C 1
ATOM 703 O O . LEU A 1 86 ? 6.821 5.415 -8.821 1.00 88.62 86 LEU A O 1
ATOM 707 N N . ILE A 1 87 ? 8.129 6.955 -9.809 1.00 91.38 87 ILE A N 1
ATOM 708 C CA . ILE A 1 87 ? 7.296 7.134 -10.999 1.00 91.38 87 ILE A CA 1
ATOM 709 C C . ILE A 1 87 ? 8.039 6.530 -12.181 1.00 91.38 87 ILE A C 1
ATOM 711 O O . ILE A 1 87 ? 9.157 6.945 -12.476 1.00 91.38 87 ILE A O 1
ATOM 715 N N . PHE A 1 88 ? 7.421 5.564 -12.858 1.00 93.19 88 PHE A N 1
ATOM 716 C CA . PHE A 1 88 ? 7.971 4.945 -14.062 1.00 93.19 88 PHE A CA 1
ATOM 717 C C . PHE A 1 88 ? 7.262 5.483 -15.304 1.00 93.19 88 PHE A C 1
ATOM 719 O O . PHE A 1 88 ? 6.035 5.434 -15.394 1.00 93.19 88 PHE A O 1
ATOM 726 N N . ILE A 1 89 ? 8.042 5.959 -16.271 1.00 93.88 89 ILE A N 1
ATOM 727 C CA . ILE A 1 89 ? 7.578 6.403 -17.586 1.00 93.88 89 ILE A CA 1
ATOM 728 C C . ILE A 1 89 ? 8.198 5.446 -18.600 1.00 93.88 89 ILE A C 1
ATOM 730 O O . ILE A 1 89 ? 9.417 5.366 -18.707 1.00 93.88 89 ILE A O 1
ATOM 734 N N . ALA A 1 90 ? 7.371 4.682 -19.313 1.00 95.69 90 ALA A N 1
ATOM 735 C CA . ALA A 1 90 ? 7.847 3.629 -20.206 1.00 95.69 90 ALA A CA 1
ATOM 736 C C . ALA A 1 90 ? 7.246 3.761 -21.610 1.00 95.69 90 ALA A C 1
ATOM 738 O O . ALA A 1 90 ? 6.032 3.927 -21.754 1.00 95.69 90 ALA A O 1
ATOM 739 N N . LYS A 1 91 ? 8.084 3.643 -22.647 1.00 94.38 91 LYS A N 1
ATOM 740 C CA . LYS A 1 91 ? 7.656 3.601 -24.061 1.00 94.38 91 LYS A CA 1
ATOM 741 C C . LYS A 1 91 ? 8.039 2.278 -24.723 1.00 94.38 91 LYS A C 1
ATOM 743 O O . LYS A 1 91 ? 9.004 1.626 -24.312 1.00 94.38 91 LYS A O 1
ATOM 748 N N . ARG A 1 92 ? 7.244 1.872 -25.712 1.00 88.62 92 ARG A N 1
ATOM 749 C CA . ARG A 1 92 ? 7.385 0.606 -26.442 1.00 88.62 92 ARG A CA 1
ATOM 750 C C . ARG A 1 92 ? 8.139 0.790 -27.750 1.00 88.62 92 ARG A C 1
ATOM 752 O O . ARG A 1 92 ? 7.847 1.798 -28.426 1.00 88.62 92 ARG A O 1
#

Solvent-accessible surface area (backbone atoms only — not comparable to full-atom values): 5688 Å² total; per-residue (Å²): 140,63,88,86,74,71,55,48,76,49,77,47,79,50,78,50,74,43,78,89,80,32,34,36,43,37,40,35,40,41,35,34,26,48,93,87,39,81,77,45,76,48,80,50,78,48,76,48,74,66,72,54,76,67,56,50,51,51,53,46,42,74,78,57,33,73,54,74,46,78,41,37,53,98,38,97,51,92,58,88,58,89,87,46,54,79,44,77,49,73,41,112

pLDDT: mean 89.36, std 12.28, range [52.53, 98.12]

Nearest PD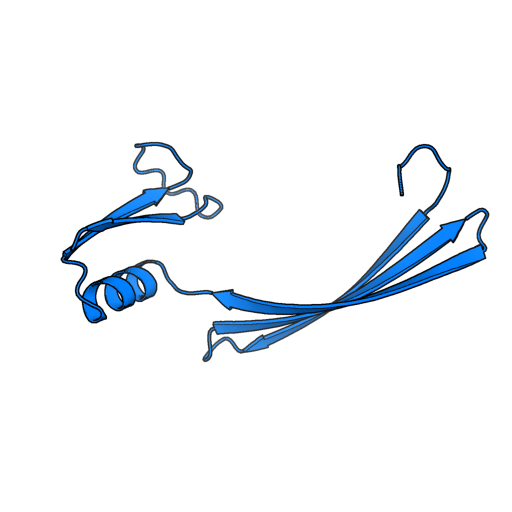B structures (foldseek):
  7zkg-assembly1_A  TM=6.761E-01  e=1.415E-02  Streptomyces griseofuscus
  1wzn-assembly1_A  TM=7.168E-01  e=3.021E-02  Pyrococcus horikoshii OT3
  3d2l-assembly1_A  TM=5.483E-01  e=1.894E-02  Exiguobacterium sibiricum 255-15
  4xpu-assembly1_A  TM=4.218E-01  e=1.090E-01  Escherichia coli S88
  4z9c-assembly1_F  TM=3.457E-01  e=8.631E-02  Escherichia coli

Mean predicted aligned error: 6.65 Å

Foldseek 3Di:
DDPVQQKDKDKDWDWDADPVQQKIKIWIWIFIDDPNDTDDIDIDIDMDHDDDPVRVVVVLVVVPWDDKDWDWAPDPDPDPDPPTDIDIDTDD

Radius of gyration: 19.99 Å; Cα contacts (8 Å, |Δi|>4): 144; chains: 1; bounding box: 40×30×51 Å

Organism: NCBI:txid1429439

Sequence (92 aa):
MRPSDGAAILIHEATVSDRIEQVQHIRMRYEVFQEGLLVQTQLRTHRLRWYHKHEFAMMLESVGFREVEMQCGYTDSSGTNPEAELIFIAKR